Protein AF-A0A915NDX2-F1 (afdb_monomer_lite)

Foldseek 3Di:
DDDPDDDPVVVVVVVVLQVVQKDKDWDQDQQQAIKIWIWGWDPPPPIDTDTDPVDMDRQDRDPPPPVGGYHDDDDADVVGDPPRDDDD

Secondary structure (DSSP, 8-state):
---TT--HHHHHHHHHHHHHTEEEEEEEETTTEEEEEEEEE-TTTT--EEEEEEEEEE----TT-TT----------TT--TTT----

Sequence (88 aa):
MYKQGRPLFDLFSDLMRRAINSYLKIFYNFSEGSTMLQLDVDIDNGGGLCVNKEFRIDFDKSEYLPNGPYLAHEMRYPGGDCTSDIWL

Structure (mmCIF, N/CA/C/O backbone):
data_AF-A0A915NDX2-F1
#
_entry.id   AF-A0A915NDX2-F1
#
loop_
_atom_site.group_PD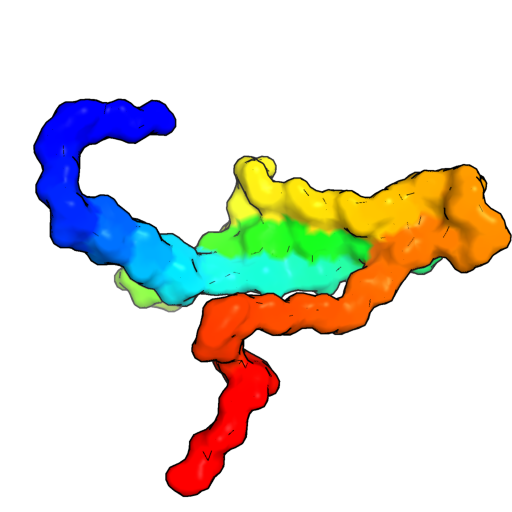B
_atom_site.id
_atom_site.type_symbol
_atom_site.label_atom_id
_atom_site.label_alt_id
_atom_site.label_comp_id
_atom_site.label_asym_id
_atom_site.label_entity_id
_atom_site.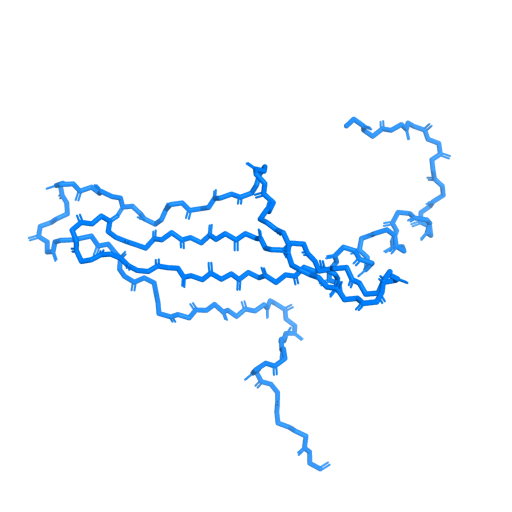label_seq_id
_atom_site.pdbx_PDB_ins_code
_atom_site.Cartn_x
_atom_site.Cartn_y
_atom_site.Cartn_z
_atom_site.occupancy
_atom_site.B_iso_or_equiv
_atom_site.auth_seq_id
_atom_site.auth_comp_id
_atom_site.auth_asym_id
_atom_site.auth_atom_id
_atom_site.pdbx_PDB_model_num
ATOM 1 N N . MET A 1 1 ? -11.006 1.306 -19.454 1.00 39.47 1 MET A N 1
ATOM 2 C CA . MET A 1 1 ? -11.740 1.129 -20.729 1.00 39.47 1 MET A CA 1
ATOM 3 C C . MET A 1 1 ? -10.824 0.412 -21.727 1.00 39.47 1 MET A C 1
ATOM 5 O O . MET A 1 1 ? -9.882 1.020 -22.227 1.00 39.47 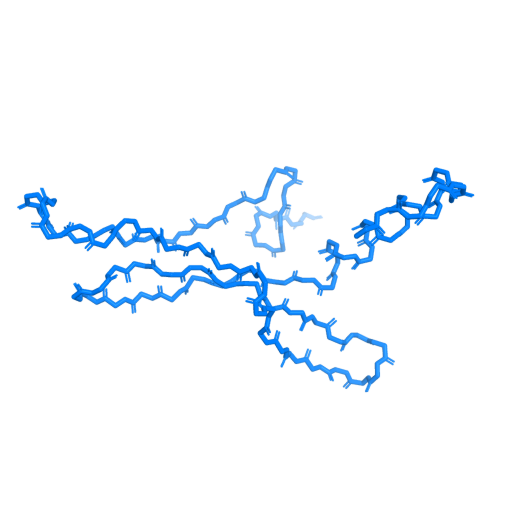1 MET A O 1
ATOM 9 N N . TYR A 1 2 ? -11.005 -0.897 -21.938 1.00 43.72 2 TYR A N 1
ATOM 10 C CA . TYR A 1 2 ? -10.221 -1.671 -22.911 1.00 43.72 2 TYR A CA 1
ATOM 11 C C . TYR A 1 2 ? -10.629 -1.245 -24.329 1.00 43.72 2 TYR A C 1
ATOM 13 O O . TYR A 1 2 ? -11.767 -1.453 -24.736 1.00 43.72 2 TYR A O 1
ATOM 21 N N . LYS A 1 3 ? -9.721 -0.599 -25.069 1.00 48.50 3 LYS A N 1
ATOM 22 C CA . LYS A 1 3 ? -9.931 -0.297 -26.493 1.00 48.50 3 LYS A CA 1
ATOM 23 C C . LYS A 1 3 ? -9.783 -1.603 -27.276 1.00 48.50 3 LYS A C 1
ATOM 25 O O . LYS A 1 3 ? -8.718 -2.214 -27.208 1.00 48.50 3 LYS A O 1
ATOM 30 N N . GLN A 1 4 ? -10.841 -2.033 -27.964 1.00 50.75 4 GLN A N 1
ATOM 31 C CA . GLN A 1 4 ? -10.796 -3.190 -28.858 1.00 50.75 4 GLN A CA 1
ATOM 32 C C . GLN A 1 4 ? -9.701 -2.999 -29.920 1.00 50.75 4 GLN A C 1
ATOM 34 O O . GLN A 1 4 ? -9.601 -1.920 -30.501 1.00 50.75 4 GLN A O 1
ATOM 39 N N . GLY A 1 5 ? -8.884 -4.035 -30.148 1.00 66.19 5 GLY A N 1
ATOM 40 C CA . GLY A 1 5 ? -7.895 -4.075 -31.235 1.00 66.19 5 GLY A CA 1
ATOM 41 C C . GLY A 1 5 ? -6.416 -4.147 -30.834 1.00 66.19 5 GLY A C 1
ATOM 42 O O . GLY A 1 5 ? -5.570 -4.068 -31.718 1.00 66.19 5 GLY A O 1
ATOM 43 N N . ARG A 1 6 ? -6.065 -4.300 -29.549 1.00 67.00 6 ARG A N 1
ATOM 44 C CA . ARG A 1 6 ? -4.652 -4.471 -29.156 1.00 67.00 6 ARG A CA 1
ATOM 45 C C . ARG A 1 6 ? -4.190 -5.926 -29.356 1.00 67.00 6 ARG A C 1
ATOM 47 O O . ARG A 1 6 ? -4.906 -6.823 -28.905 1.00 67.00 6 ARG A O 1
ATOM 54 N N . PRO A 1 7 ? -3.025 -6.174 -29.984 1.00 81.50 7 PRO A N 1
ATOM 55 C CA . PRO A 1 7 ? -2.400 -7.494 -30.044 1.00 81.50 7 PRO A CA 1
ATOM 56 C C . PRO A 1 7 ? -2.246 -8.121 -28.652 1.00 81.50 7 PRO A C 1
ATOM 58 O O . PRO A 1 7 ? -1.935 -7.431 -27.682 1.00 81.50 7 PRO A O 1
ATOM 61 N N . LEU A 1 8 ? -2.415 -9.445 -28.550 1.00 77.44 8 LEU A N 1
ATOM 62 C CA . LEU A 1 8 ? -2.269 -10.191 -27.290 1.00 77.44 8 LEU A CA 1
ATOM 63 C C . LEU A 1 8 ? -0.891 -9.975 -26.636 1.00 77.44 8 LEU A C 1
ATOM 65 O O . LEU A 1 8 ? -0.790 -9.907 -25.414 1.00 77.44 8 LEU A O 1
ATOM 69 N N . PHE A 1 9 ? 0.152 -9.824 -27.456 1.00 78.12 9 PHE A N 1
ATOM 70 C CA . PHE A 1 9 ? 1.512 -9.539 -27.003 1.00 78.12 9 PHE A CA 1
ATOM 71 C C . PHE A 1 9 ? 1.615 -8.198 -26.264 1.00 78.12 9 PHE A C 1
ATOM 73 O O . PHE A 1 9 ? 2.234 -8.131 -25.205 1.00 78.12 9 PHE A O 1
ATOM 80 N N . ASP A 1 10 ? 0.949 -7.158 -26.763 1.00 78.44 10 ASP A N 1
ATOM 81 C CA . ASP A 1 10 ? 0.978 -5.829 -26.149 1.00 78.44 10 ASP A CA 1
ATOM 82 C C . ASP A 1 10 ? 0.244 -5.832 -24.807 1.00 78.44 10 ASP A C 1
ATOM 84 O O . ASP A 1 10 ? 0.709 -5.237 -23.839 1.00 78.44 10 ASP A O 1
ATOM 88 N N . LEU A 1 11 ? -0.869 -6.568 -24.714 1.00 75.62 11 LEU A N 1
ATOM 89 C CA . LEU A 1 11 ? -1.588 -6.744 -23.453 1.00 75.62 11 LEU A CA 1
ATOM 90 C C . LEU A 1 11 ? -0.739 -7.493 -22.418 1.00 75.62 11 LEU A C 1
ATOM 92 O O . LEU A 1 11 ? -0.722 -7.113 -21.249 1.00 75.62 11 LEU A O 1
ATOM 96 N N . PHE A 1 12 ? -0.039 -8.545 -22.844 1.00 77.50 12 PHE A N 1
ATOM 97 C CA . PHE A 1 12 ? 0.861 -9.295 -21.974 1.00 77.50 12 PHE A CA 1
ATOM 98 C C . PHE A 1 12 ? 2.036 -8.427 -21.508 1.00 77.50 12 PHE A C 1
ATOM 100 O O . PHE A 1 12 ? 2.325 -8.385 -20.316 1.00 77.50 12 PHE A O 1
ATOM 107 N N . SER A 1 13 ? 2.664 -7.677 -22.416 1.00 76.94 13 SER A N 1
ATOM 108 C CA . SER A 1 13 ? 3.735 -6.731 -22.086 1.00 76.94 13 SER A CA 1
ATOM 109 C C . SER A 1 13 ? 3.265 -5.656 -21.100 1.00 76.94 13 SER A C 1
ATOM 111 O O . SER A 1 13 ? 3.943 -5.401 -20.107 1.00 76.94 13 SER A O 1
ATOM 113 N N . ASP A 1 14 ? 2.088 -5.062 -21.314 1.00 79.31 14 ASP A N 1
ATOM 114 C CA . ASP A 1 14 ? 1.498 -4.083 -20.393 1.00 79.31 14 ASP A CA 1
ATOM 115 C C . ASP A 1 14 ? 1.216 -4.695 -19.012 1.00 79.31 14 ASP A C 1
ATOM 117 O O . ASP A 1 14 ? 1.476 -4.063 -17.986 1.00 79.31 14 ASP A O 1
ATOM 121 N N . LEU A 1 15 ? 0.699 -5.927 -18.969 1.00 74.00 15 LEU A N 1
ATOM 122 C CA . LEU A 1 15 ? 0.437 -6.645 -17.722 1.00 74.00 15 LEU A CA 1
ATOM 123 C C . LEU A 1 15 ? 1.737 -6.923 -16.960 1.00 74.00 15 LEU A C 1
ATOM 125 O O . LEU A 1 15 ? 1.811 -6.653 -15.763 1.00 74.00 15 LEU A O 1
ATOM 129 N N . MET A 1 16 ? 2.766 -7.406 -17.655 1.00 76.25 16 MET A N 1
ATOM 130 C CA . MET A 1 16 ? 4.076 -7.681 -17.066 1.00 76.25 16 MET A CA 1
ATOM 131 C C . MET A 1 16 ? 4.747 -6.402 -16.569 1.00 76.25 16 MET A C 1
ATOM 133 O O . MET A 1 16 ? 5.270 -6.381 -15.459 1.00 76.25 16 MET A O 1
ATOM 137 N N . ARG A 1 17 ? 4.665 -5.305 -17.330 1.00 76.50 17 ARG A N 1
ATOM 138 C CA . ARG A 1 17 ? 5.152 -3.991 -16.884 1.00 76.50 17 ARG A CA 1
ATOM 139 C C . ARG A 1 17 ? 4.446 -3.528 -15.616 1.00 76.50 17 ARG A C 1
ATOM 141 O O . ARG A 1 17 ? 5.108 -3.075 -14.695 1.00 76.50 17 ARG A O 1
ATOM 148 N N . ARG A 1 18 ? 3.121 -3.680 -15.526 1.00 72.69 18 ARG A N 1
ATOM 149 C CA . ARG A 1 18 ? 2.367 -3.349 -14.302 1.00 72.69 18 ARG A CA 1
ATOM 150 C C . ARG A 1 18 ? 2.751 -4.232 -13.118 1.00 72.69 18 ARG A C 1
ATOM 152 O O . ARG A 1 18 ? 2.822 -3.736 -11.999 1.00 72.69 18 ARG A O 1
ATOM 159 N N . ALA A 1 19 ? 2.988 -5.519 -13.356 1.00 73.62 19 ALA A N 1
ATOM 160 C CA . ALA A 1 19 ? 3.413 -6.443 -12.311 1.00 73.62 19 ALA A CA 1
ATOM 161 C C . ALA A 1 19 ? 4.795 -6.066 -11.756 1.00 73.62 19 ALA A C 1
ATOM 163 O O . ALA A 1 19 ? 4.978 -6.057 -10.546 1.00 73.62 19 ALA A O 1
ATOM 164 N N . ILE A 1 20 ? 5.736 -5.694 -12.628 1.00 75.81 20 ILE A N 1
ATOM 165 C CA . ILE A 1 20 ? 7.092 -5.279 -12.237 1.00 75.81 20 ILE A CA 1
ATOM 166 C C . ILE A 1 20 ? 7.082 -3.900 -11.558 1.00 75.81 20 ILE A C 1
ATOM 168 O O . ILE A 1 20 ? 7.797 -3.684 -10.584 1.00 75.81 20 ILE A O 1
ATOM 172 N N . ASN A 1 21 ? 6.245 -2.980 -12.040 1.00 85.12 21 ASN A N 1
ATOM 173 C CA . ASN A 1 21 ? 6.222 -1.584 -11.596 1.00 85.12 21 ASN A CA 1
ATOM 174 C C . ASN A 1 21 ? 5.196 -1.319 -10.493 1.00 85.12 21 ASN A C 1
ATOM 176 O O . ASN A 1 21 ? 4.704 -0.198 -10.367 1.00 85.12 21 ASN A O 1
ATOM 180 N N . SER A 1 22 ? 4.831 -2.329 -9.706 1.00 85.44 22 SER A N 1
ATOM 181 C CA . SER A 1 22 ? 3.953 -2.105 -8.566 1.00 85.44 22 SER A CA 1
ATOM 182 C C . SER A 1 22 ? 4.373 -2.876 -7.328 1.00 85.44 22 SER A C 1
ATOM 184 O O . SER A 1 22 ? 4.900 -3.982 -7.394 1.00 85.44 22 SER A O 1
ATOM 186 N N . TYR A 1 23 ? 4.133 -2.259 -6.178 1.00 88.62 23 TYR A N 1
ATOM 187 C CA . TYR A 1 23 ? 4.457 -2.803 -4.870 1.00 88.62 23 TYR A CA 1
ATOM 188 C C . TYR A 1 23 ? 3.253 -2.650 -3.951 1.00 88.62 23 TYR A C 1
ATOM 190 O O . TYR A 1 23 ? 2.733 -1.550 -3.775 1.00 88.62 23 TYR A O 1
ATOM 198 N N . LEU A 1 24 ? 2.794 -3.742 -3.349 1.00 91.44 24 LEU A N 1
ATOM 199 C CA . LEU A 1 24 ? 1.740 -3.681 -2.343 1.00 91.44 24 LEU A CA 1
ATOM 200 C C . LEU A 1 24 ? 2.358 -3.494 -0.957 1.00 91.44 24 LEU A C 1
ATOM 202 O O . LEU A 1 24 ? 3.310 -4.177 -0.580 1.00 91.44 24 LEU A O 1
ATOM 206 N N . LYS A 1 25 ? 1.782 -2.581 -0.174 1.00 92.19 25 LYS A N 1
ATOM 207 C CA . LYS A 1 25 ? 2.179 -2.338 1.213 1.00 92.19 25 LYS A CA 1
ATOM 208 C C . LYS A 1 25 ? 0.980 -2.407 2.137 1.00 92.19 25 LYS A C 1
ATOM 210 O O . LYS A 1 25 ? -0.033 -1.758 1.892 1.00 92.19 25 LYS A O 1
ATOM 215 N N . ILE A 1 26 ? 1.142 -3.141 3.234 1.00 92.81 26 ILE A N 1
ATOM 216 C CA . ILE A 1 26 ? 0.191 -3.173 4.343 1.00 92.81 26 ILE A CA 1
ATOM 217 C C . ILE A 1 26 ? 0.601 -2.121 5.379 1.00 92.81 26 ILE A C 1
ATOM 219 O O . ILE A 1 26 ? 1.755 -2.067 5.809 1.00 92.81 26 ILE A O 1
ATOM 223 N N . PHE A 1 27 ? -0.366 -1.306 5.779 1.00 91.62 27 PHE A N 1
ATOM 224 C CA . PHE A 1 27 ? -0.318 -0.388 6.907 1.00 91.62 27 PHE A CA 1
ATOM 225 C C . PHE A 1 27 ? -1.228 -0.931 8.006 1.00 91.62 27 PHE A C 1
ATOM 227 O O . PHE A 1 27 ? -2.290 -1.476 7.709 1.00 91.62 27 PHE A O 1
ATOM 234 N N . TYR A 1 28 ? -0.819 -0.797 9.265 1.00 88.75 28 TYR A N 1
ATOM 235 C CA . TYR A 1 28 ? -1.604 -1.247 10.411 1.00 88.75 28 TYR A CA 1
ATOM 236 C C . TYR A 1 28 ? -1.941 -0.075 11.327 1.00 88.75 28 TYR A C 1
ATOM 238 O O . TYR A 1 28 ? -1.119 0.810 11.566 1.00 88.75 28 TYR A O 1
ATOM 246 N N . ASN A 1 29 ? -3.156 -0.101 11.859 1.00 86.69 29 ASN A N 1
ATOM 247 C CA . ASN A 1 29 ? -3.629 0.781 12.908 1.00 86.69 29 ASN A CA 1
ATOM 248 C C . ASN A 1 29 ? -4.359 -0.080 13.949 1.00 86.69 29 ASN A C 1
ATOM 250 O O . ASN A 1 29 ? -5.230 -0.874 13.606 1.00 86.69 29 ASN A O 1
ATOM 254 N N . PHE A 1 30 ? -4.007 0.066 15.226 1.00 82.19 30 PHE A N 1
ATOM 255 C CA . PHE A 1 30 ? -4.585 -0.746 16.300 1.00 82.19 30 PHE A CA 1
ATOM 256 C C . PHE A 1 30 ? -6.092 -0.545 16.486 1.00 82.19 30 PHE A C 1
ATOM 258 O O . PHE A 1 30 ? -6.774 -1.483 16.885 1.00 82.19 30 PHE A O 1
ATOM 265 N N . SER A 1 31 ? -6.616 0.647 16.197 1.00 81.50 31 SER A N 1
ATOM 266 C CA . SER A 1 31 ? -8.051 0.931 16.296 1.00 81.50 31 SER A CA 1
ATOM 267 C C . SER A 1 31 ? -8.792 0.752 14.973 1.00 81.50 31 SER A C 1
ATOM 269 O O . SER A 1 31 ? -9.984 0.475 14.986 1.00 81.50 31 SER A O 1
ATOM 271 N N . GLU A 1 32 ? -8.109 0.915 13.835 1.00 82.31 32 GLU A N 1
ATOM 272 C CA . GLU A 1 32 ? -8.746 0.942 12.505 1.00 82.31 32 GLU A CA 1
ATOM 273 C C . GLU A 1 32 ? -8.429 -0.279 11.627 1.00 82.31 32 GLU A C 1
ATOM 275 O O . GLU A 1 32 ? -8.869 -0.330 10.480 1.00 82.31 32 GLU A O 1
ATOM 280 N N . GLY A 1 33 ? -7.664 -1.247 12.134 1.00 88.69 33 GLY A N 1
ATOM 281 C CA . GLY A 1 33 ? -7.261 -2.438 11.390 1.00 88.69 33 GLY A CA 1
ATOM 282 C C . GLY A 1 33 ? -6.160 -2.190 10.366 1.00 88.69 33 GLY A C 1
ATOM 283 O O . GLY A 1 33 ? -5.444 -1.183 10.397 1.00 88.69 33 GLY A O 1
ATOM 284 N N . SER A 1 34 ? -5.998 -3.146 9.455 1.00 92.31 34 SER A N 1
ATOM 285 C CA . SER A 1 34 ? -5.025 -3.053 8.371 1.00 92.31 34 SER A CA 1
ATOM 286 C C . SER A 1 34 ? -5.615 -2.481 7.086 1.00 92.31 34 SER A C 1
ATOM 288 O O . SER A 1 34 ? -6.748 -2.751 6.698 1.00 92.31 34 SER A O 1
ATOM 290 N N . THR A 1 35 ? -4.799 -1.726 6.362 1.00 93.44 35 THR A N 1
ATOM 291 C CA . THR A 1 35 ? -5.097 -1.245 5.011 1.00 93.44 35 THR A CA 1
ATOM 292 C C . THR A 1 35 ? -3.941 -1.612 4.096 1.00 93.44 35 THR A C 1
ATOM 294 O O . THR A 1 35 ? -2.788 -1.339 4.419 1.00 93.44 35 THR A O 1
ATOM 297 N N . MET A 1 36 ? -4.231 -2.216 2.950 1.00 94.75 36 MET A N 1
ATOM 298 C CA . MET A 1 36 ? -3.253 -2.455 1.896 1.00 94.75 36 MET A CA 1
ATOM 299 C C . MET A 1 36 ? -3.440 -1.452 0.767 1.00 94.75 36 MET A C 1
ATOM 301 O O . MET A 1 36 ? -4.550 -1.240 0.277 1.00 94.75 36 MET A O 1
ATOM 305 N N . LEU A 1 37 ? -2.329 -0.857 0.351 1.00 94.88 37 LEU A N 1
ATOM 306 C CA . LEU A 1 37 ? -2.249 0.074 -0.764 1.00 94.88 37 LEU A CA 1
ATOM 307 C C . LEU A 1 37 ? -1.316 -0.491 -1.827 1.00 94.88 37 LEU A C 1
ATOM 309 O O . LEU A 1 37 ? -0.334 -1.158 -1.500 1.00 94.88 37 LEU A O 1
ATOM 313 N N . GLN A 1 38 ? -1.602 -0.179 -3.087 1.00 94.25 38 GLN A N 1
ATOM 314 C CA . GLN A 1 38 ? -0.647 -0.366 -4.171 1.00 94.25 38 GLN A CA 1
ATOM 315 C C . GLN A 1 38 ? 0.147 0.923 -4.363 1.00 94.25 38 GLN A C 1
ATOM 317 O O . GLN A 1 38 ? -0.409 2.022 -4.379 1.00 94.25 38 GLN A O 1
ATOM 322 N N . LEU A 1 39 ? 1.456 0.774 -4.493 1.00 93.75 39 LEU A N 1
ATOM 323 C CA . LEU A 1 39 ? 2.375 1.817 -4.900 1.00 93.75 39 LEU A CA 1
ATOM 324 C C . LEU A 1 39 ? 2.776 1.549 -6.345 1.00 93.75 39 LEU A C 1
ATOM 326 O O . LEU A 1 39 ? 3.202 0.438 -6.663 1.00 93.75 39 LEU A O 1
ATOM 330 N N . ASP A 1 40 ? 2.651 2.563 -7.190 1.00 92.44 40 ASP A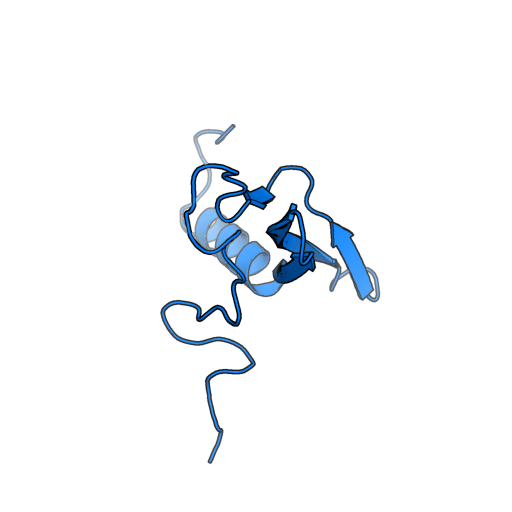 N 1
ATOM 331 C CA . ASP A 1 40 ? 3.225 2.545 -8.527 1.00 92.44 40 ASP A CA 1
ATOM 332 C C . ASP A 1 40 ? 4.699 2.956 -8.423 1.00 92.44 40 ASP A C 1
ATOM 334 O O . ASP A 1 40 ? 5.048 3.929 -7.741 1.00 92.44 40 ASP A O 1
ATOM 338 N N . VAL A 1 41 ? 5.564 2.181 -9.074 1.00 91.81 41 VAL A N 1
ATOM 339 C CA . VAL A 1 41 ? 7.017 2.356 -9.072 1.00 91.81 41 VAL A CA 1
ATOM 340 C C . VAL A 1 41 ? 7.444 2.923 -10.419 1.00 91.81 41 VAL A C 1
ATOM 342 O O . VAL A 1 41 ? 7.241 2.294 -11.458 1.00 91.81 41 VAL A O 1
ATOM 345 N N . ASP A 1 42 ? 8.062 4.102 -10.408 1.00 90.50 42 ASP A N 1
ATOM 346 C CA . ASP A 1 42 ? 8.638 4.687 -11.617 1.00 90.50 42 ASP A CA 1
ATOM 347 C C . ASP A 1 42 ? 10.089 4.235 -11.776 1.00 90.50 42 ASP A C 1
ATOM 349 O O . ASP A 1 42 ? 10.987 4.740 -11.104 1.00 90.50 42 ASP A O 1
ATOM 353 N N . ILE A 1 43 ? 10.319 3.261 -12.653 1.00 86.00 43 ILE A N 1
ATOM 354 C CA . ILE A 1 43 ? 11.666 2.764 -12.962 1.00 86.00 43 ILE A CA 1
ATOM 355 C C . ILE A 1 43 ? 12.294 3.460 -14.172 1.00 86.00 43 ILE A C 1
ATOM 357 O O . ILE A 1 43 ? 13.511 3.409 -14.340 1.00 86.00 43 ILE A O 1
ATOM 361 N N . ASP A 1 44 ? 11.483 4.114 -15.004 1.00 87.69 44 ASP A N 1
ATOM 362 C CA . ASP A 1 44 ? 11.917 4.641 -16.297 1.00 87.69 44 ASP A CA 1
ATOM 363 C C . ASP A 1 44 ? 12.447 6.080 -16.167 1.00 87.69 44 ASP A C 1
ATOM 365 O O . ASP A 1 44 ? 13.362 6.466 -16.895 1.00 87.69 44 ASP A O 1
ATOM 369 N N . ASN A 1 45 ? 11.931 6.870 -15.215 1.00 88.75 45 ASN A N 1
ATOM 370 C CA . ASN A 1 45 ? 12.275 8.292 -15.066 1.00 88.75 45 ASN A CA 1
ATOM 371 C C . ASN A 1 45 ? 13.207 8.596 -13.880 1.00 88.75 45 ASN A C 1
ATOM 373 O O . ASN A 1 45 ? 13.200 9.704 -13.343 1.00 88.75 45 ASN A O 1
ATOM 377 N N . GLY A 1 46 ? 14.042 7.633 -13.482 1.00 80.44 46 GLY A N 1
ATOM 378 C CA . GLY A 1 46 ? 15.059 7.836 -12.442 1.00 80.44 46 GLY A CA 1
ATOM 379 C C . GLY A 1 46 ? 14.610 7.510 -11.016 1.00 80.44 46 GLY A C 1
ATOM 380 O O . GLY A 1 46 ? 15.286 7.907 -10.067 1.00 80.44 46 GLY A O 1
ATOM 381 N N . GLY A 1 47 ? 13.519 6.756 -10.856 1.00 85.31 47 GLY A N 1
ATOM 382 C CA . GLY A 1 47 ? 13.016 6.313 -9.558 1.00 85.31 47 GLY A CA 1
ATOM 383 C C . GLY A 1 47 ? 11.797 7.103 -9.083 1.00 85.31 47 GLY A C 1
ATOM 384 O O . GLY A 1 47 ? 11.585 8.256 -9.449 1.00 85.31 47 GLY A O 1
ATOM 385 N N . GLY A 1 48 ? 11.006 6.493 -8.205 1.00 90.69 48 GLY A N 1
ATOM 386 C CA . GLY A 1 48 ? 9.878 7.157 -7.562 1.00 90.69 48 GLY A CA 1
ATOM 387 C C . GLY A 1 48 ? 8.836 6.168 -7.066 1.00 90.69 48 GLY A C 1
ATOM 388 O O . GLY A 1 48 ? 8.735 5.050 -7.566 1.00 90.69 48 GLY A O 1
ATOM 389 N N . LEU A 1 49 ? 8.061 6.599 -6.072 1.00 93.25 49 LEU A N 1
ATOM 390 C CA . LEU A 1 49 ? 6.908 5.868 -5.560 1.00 93.25 49 LEU A CA 1
ATOM 391 C C . LEU A 1 49 ? 5.728 6.826 -5.465 1.00 93.25 49 LEU A C 1
ATOM 393 O O . LEU A 1 49 ? 5.843 7.898 -4.866 1.00 93.25 49 LEU A O 1
ATOM 397 N N . CYS A 1 50 ? 4.584 6.428 -6.005 1.00 93.81 50 CYS A N 1
ATOM 398 C CA . CYS A 1 50 ? 3.329 7.130 -5.784 1.00 93.81 50 CYS A CA 1
ATOM 399 C C . CYS A 1 50 ? 2.223 6.149 -5.394 1.00 93.81 50 CYS A C 1
ATOM 401 O O . CYS A 1 50 ? 2.251 4.974 -5.743 1.00 93.81 50 CYS A O 1
ATOM 403 N N . VAL A 1 51 ? 1.260 6.619 -4.602 1.00 94.31 51 VAL A N 1
ATOM 404 C CA . VAL A 1 51 ? 0.130 5.784 -4.181 1.00 94.31 51 VAL A CA 1
ATOM 405 C C . VAL A 1 51 ? -0.855 5.671 -5.340 1.00 94.31 51 VAL A C 1
ATOM 407 O O . VAL A 1 51 ? -1.366 6.695 -5.807 1.00 94.31 51 VAL A O 1
ATOM 410 N N . ASN A 1 52 ? -1.176 4.443 -5.748 1.00 94.12 52 ASN A N 1
ATOM 411 C CA . ASN A 1 52 ? -2.267 4.188 -6.676 1.00 94.12 52 ASN A CA 1
ATOM 412 C C . ASN A 1 52 ? -3.603 4.430 -5.958 1.00 94.12 52 ASN A C 1
ATOM 414 O O . ASN A 1 52 ? -4.031 3.650 -5.108 1.00 94.12 52 ASN A O 1
ATOM 418 N N . LYS A 1 53 ? -4.282 5.523 -6.312 1.00 94.12 53 LYS A N 1
ATOM 419 C CA . LYS A 1 53 ? -5.551 5.934 -5.686 1.00 94.12 53 LYS A CA 1
ATOM 420 C C . LYS A 1 53 ? -6.736 5.041 -6.060 1.00 94.12 53 LYS A C 1
ATOM 422 O O . LYS A 1 53 ? -7.756 5.092 -5.382 1.00 94.12 53 LYS A O 1
ATOM 427 N N . GLU A 1 54 ? -6.593 4.225 -7.101 1.00 94.31 54 GLU A N 1
ATOM 428 C CA . GLU A 1 54 ? -7.633 3.312 -7.584 1.00 94.31 54 GLU A CA 1
ATOM 429 C C . GLU A 1 54 ? -7.569 1.938 -6.903 1.00 94.31 54 GLU A C 1
ATOM 431 O O . GLU A 1 54 ? -8.493 1.138 -7.044 1.00 94.31 54 GLU A O 1
ATOM 436 N N . PHE A 1 55 ? -6.487 1.642 -6.172 1.00 92.38 55 PHE A N 1
ATOM 437 C CA . PHE A 1 55 ? -6.306 0.362 -5.497 1.00 92.38 55 PHE A CA 1
ATOM 438 C C . PHE A 1 55 ? -6.102 0.545 -3.996 1.00 92.38 55 PHE A C 1
ATOM 440 O O . PHE A 1 55 ? -5.065 1.015 -3.521 1.00 92.38 55 PHE A O 1
ATOM 447 N N . ARG A 1 56 ? -7.094 0.087 -3.237 1.00 92.62 56 ARG A N 1
ATOM 448 C CA . ARG A 1 56 ? -7.050 0.011 -1.782 1.00 92.62 56 ARG A CA 1
ATOM 449 C C . ARG A 1 56 ? -7.856 -1.189 -1.318 1.00 92.62 56 ARG A C 1
ATOM 451 O O . ARG A 1 56 ? -8.976 -1.397 -1.778 1.00 92.62 56 ARG A O 1
ATOM 458 N N . ILE A 1 57 ? -7.299 -1.931 -0.371 1.00 91.62 57 ILE A N 1
ATOM 459 C CA . ILE A 1 57 ? -8.001 -2.990 0.347 1.00 91.62 57 ILE A CA 1
ATOM 460 C C . ILE A 1 57 ? -8.018 -2.607 1.821 1.00 91.62 57 ILE A C 1
ATOM 462 O O . ILE A 1 57 ? -6.967 -2.458 2.440 1.00 91.62 57 ILE A O 1
ATOM 466 N N . ASP A 1 58 ? -9.212 -2.454 2.380 1.00 90.56 58 ASP A N 1
ATOM 467 C CA . ASP A 1 58 ? -9.396 -2.368 3.824 1.00 90.56 58 ASP A CA 1
ATOM 468 C C . ASP A 1 58 ? -9.660 -3.783 4.349 1.00 90.56 58 ASP A C 1
ATOM 470 O O . ASP A 1 58 ? -10.633 -4.426 3.952 1.00 90.56 58 ASP A O 1
ATOM 474 N N . PHE A 1 59 ? -8.781 -4.279 5.219 1.00 87.06 59 PHE A N 1
ATOM 475 C CA . PHE A 1 59 ? -9.057 -5.494 5.978 1.00 87.06 59 PHE A CA 1
ATOM 476 C C . PHE A 1 59 ? -10.030 -5.117 7.090 1.00 87.06 59 PHE A C 1
ATOM 478 O O . PHE A 1 59 ? -9.794 -4.131 7.785 1.00 87.06 59 PHE A O 1
ATOM 485 N N . ASP A 1 60 ? -11.137 -5.856 7.176 1.00 73.88 60 ASP A N 1
ATOM 486 C CA . ASP A 1 60 ? -12.370 -5.485 7.878 1.00 73.88 60 ASP A CA 1
ATOM 487 C C . ASP A 1 60 ? -12.160 -4.627 9.145 1.00 73.88 60 ASP A C 1
ATOM 489 O O . ASP A 1 60 ? -11.425 -4.995 10.067 1.00 73.88 60 ASP A O 1
ATOM 493 N N . LYS A 1 61 ? -12.837 -3.472 9.163 1.00 65.69 61 LYS A N 1
ATOM 494 C CA . LYS A 1 61 ? -12.768 -2.419 10.196 1.00 65.69 61 LYS A CA 1
ATOM 495 C C . LYS A 1 61 ? -13.922 -2.515 11.187 1.00 65.69 61 LYS A C 1
ATOM 497 O O . LYS A 1 61 ? -14.415 -1.512 11.698 1.00 65.69 61 LYS A O 1
ATOM 502 N N . SER A 1 62 ? -14.431 -3.719 11.369 1.00 62.47 62 SER A N 1
ATOM 503 C CA . SER A 1 62 ? -15.704 -3.928 12.026 1.00 62.47 62 SER A CA 1
ATOM 504 C C . SER A 1 62 ? -15.567 -3.843 13.548 1.00 62.47 62 SER A C 1
ATOM 506 O O . SER A 1 62 ? -14.924 -4.674 14.187 1.00 62.47 62 SER A O 1
ATOM 508 N N . GLU A 1 63 ? -16.252 -2.859 14.135 1.00 64.56 63 GLU A N 1
ATOM 509 C CA . GLU A 1 63 ? -16.586 -2.782 15.568 1.00 64.56 63 GLU A CA 1
ATOM 510 C C . GLU A 1 63 ? -17.364 -4.017 16.073 1.00 64.56 63 GLU A C 1
ATOM 512 O O . GLU A 1 63 ? -17.454 -4.250 17.276 1.00 64.56 63 GLU A O 1
ATOM 517 N N . TYR A 1 64 ? -17.901 -4.831 15.154 1.00 67.00 64 TYR A N 1
ATOM 518 C CA . TYR A 1 64 ? -18.623 -6.072 15.435 1.00 67.00 64 TYR A CA 1
ATOM 519 C C . TYR A 1 64 ? -17.698 -7.291 15.552 1.00 67.00 64 TYR A C 1
ATOM 521 O O . TYR A 1 64 ? -18.176 -8.388 15.848 1.00 67.00 64 TYR A O 1
ATOM 529 N N . LEU A 1 65 ? -16.386 -7.137 15.327 1.00 76.56 65 LEU A N 1
ATOM 530 C CA . LEU A 1 65 ? -15.421 -8.194 15.612 1.00 76.56 65 LEU A CA 1
ATOM 531 C C . LEU A 1 65 ? -15.196 -8.267 17.129 1.00 76.56 65 LEU A C 1
ATOM 533 O O . LEU A 1 65 ? -14.643 -7.332 17.711 1.00 76.56 65 LEU A O 1
ATOM 537 N N . PRO A 1 66 ? -15.552 -9.385 17.791 1.00 78.81 66 PRO A N 1
ATOM 538 C CA . PRO A 1 66 ? -15.511 -9.486 19.252 1.00 78.81 66 PRO A CA 1
ATOM 539 C C . PRO A 1 66 ? -14.102 -9.325 19.846 1.00 78.81 66 PRO A C 1
ATOM 541 O O . PRO A 1 66 ? -13.975 -9.091 21.043 1.00 78.81 66 PRO A O 1
ATOM 544 N N . ASN A 1 67 ? -13.055 -9.428 19.017 1.00 80.88 67 ASN A N 1
ATOM 545 C CA . ASN A 1 67 ? -11.649 -9.366 19.422 1.00 80.88 67 ASN A CA 1
ATOM 546 C C . ASN A 1 67 ? -10.869 -8.211 18.761 1.00 80.88 67 ASN A C 1
ATOM 548 O O . ASN A 1 67 ? -9.639 -8.239 18.749 1.00 80.88 67 ASN A O 1
ATOM 552 N N . GLY A 1 68 ? -11.562 -7.207 18.215 1.00 80.19 68 GLY A N 1
ATOM 553 C CA . GLY A 1 68 ? -10.934 -6.080 17.520 1.00 80.19 68 GLY A CA 1
ATOM 554 C C . GLY A 1 68 ? -10.640 -6.345 16.035 1.00 80.19 68 G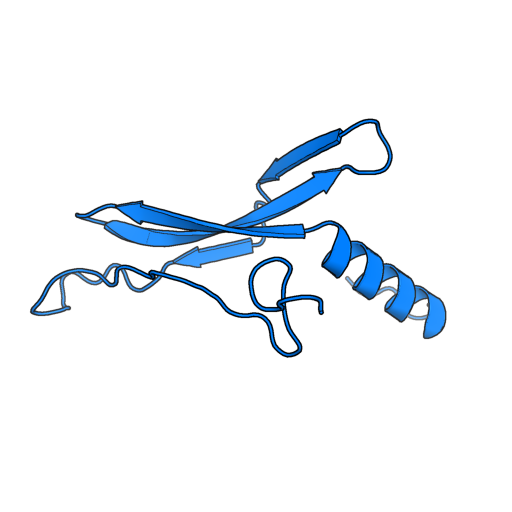LY A C 1
ATOM 555 O O . GLY A 1 68 ? -10.979 -7.411 15.513 1.00 80.19 68 GLY A O 1
ATOM 556 N N . PRO A 1 69 ? -10.056 -5.358 15.331 1.00 86.44 69 PRO A N 1
ATOM 557 C CA . PRO A 1 69 ? -9.937 -5.382 13.878 1.00 86.44 69 PRO A CA 1
ATOM 558 C C . PRO A 1 69 ? -8.849 -6.348 13.394 1.00 86.44 69 PRO A C 1
ATOM 560 O O . PRO A 1 69 ? -7.900 -6.666 14.116 1.00 86.44 69 PRO A O 1
ATOM 563 N N . TYR A 1 70 ? -8.941 -6.786 12.136 1.00 87.19 70 TYR A N 1
ATOM 564 C CA . TYR A 1 70 ? -7.915 -7.655 11.563 1.00 87.19 70 TYR A CA 1
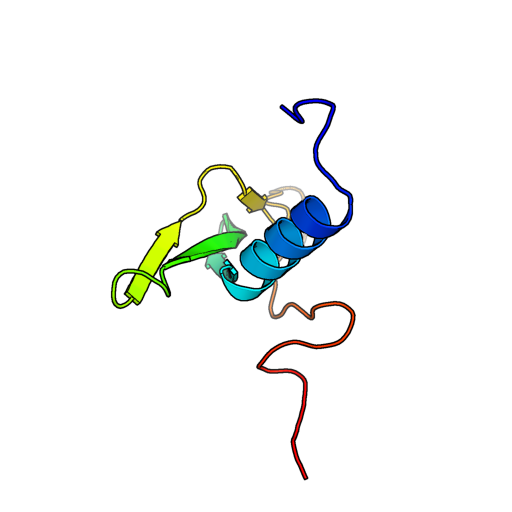ATOM 565 C C . TYR A 1 70 ? -6.619 -6.892 11.279 1.00 87.19 70 TYR A C 1
ATOM 567 O O . TYR A 1 70 ? -6.609 -5.867 10.593 1.00 87.19 70 TYR A O 1
ATOM 575 N N . LEU A 1 71 ? -5.512 -7.456 11.764 1.00 89.06 71 LEU A N 1
ATOM 576 C CA . LEU A 1 71 ? -4.158 -6.974 11.516 1.00 89.06 71 LEU A CA 1
ATOM 577 C C . LEU A 1 71 ? -3.462 -7.921 10.538 1.00 89.06 71 LEU A C 1
ATOM 579 O O . LEU A 1 71 ? -2.962 -8.981 10.916 1.00 89.06 71 LEU A O 1
ATOM 583 N N . ALA A 1 72 ? -3.467 -7.552 9.261 1.00 90.00 72 ALA A N 1
ATOM 584 C CA . ALA A 1 72 ? -2.778 -8.305 8.227 1.00 90.00 72 ALA A CA 1
ATOM 585 C C . ALA A 1 72 ? -1.259 -8.206 8.440 1.00 90.00 72 ALA A C 1
ATOM 587 O O . ALA A 1 72 ? -0.710 -7.113 8.586 1.00 90.00 72 ALA A O 1
ATOM 588 N N . HIS A 1 73 ? -0.591 -9.359 8.471 1.00 87.75 73 HIS A N 1
ATOM 589 C CA . HIS A 1 73 ? 0.831 -9.457 8.805 1.00 87.75 73 HIS A CA 1
ATOM 590 C C . HIS A 1 73 ? 1.722 -9.500 7.558 1.00 87.75 73 HIS A C 1
ATOM 592 O O . HIS A 1 73 ? 2.749 -8.830 7.492 1.00 87.75 73 HIS A O 1
ATOM 598 N N . GLU A 1 74 ? 1.331 -10.291 6.561 1.00 89.19 74 GLU A N 1
ATOM 599 C CA . GLU A 1 74 ? 2.116 -10.532 5.355 1.00 89.19 74 GLU A CA 1
ATOM 600 C C . GLU A 1 74 ? 1.192 -10.881 4.184 1.00 89.19 74 GLU A C 1
ATOM 602 O O . GLU A 1 74 ? 0.031 -11.252 4.365 1.00 89.19 74 GLU A O 1
ATOM 607 N N . MET A 1 75 ? 1.723 -10.760 2.975 1.00 88.62 75 MET A N 1
ATOM 608 C CA . MET A 1 75 ? 1.090 -11.150 1.724 1.00 88.62 75 MET A CA 1
ATOM 609 C C . MET A 1 75 ? 2.090 -11.960 0.901 1.00 88.62 75 MET A C 1
ATOM 611 O O . MET A 1 75 ? 3.284 -11.685 0.953 1.00 88.62 75 MET A O 1
ATOM 615 N N . ARG A 1 76 ? 1.596 -12.942 0.146 1.00 88.75 76 ARG A N 1
ATOM 616 C CA . ARG A 1 76 ? 2.407 -13.771 -0.751 1.00 88.75 76 ARG A CA 1
ATOM 617 C C . ARG A 1 76 ? 1.783 -13.786 -2.128 1.00 88.75 76 ARG A C 1
ATOM 619 O O . ARG A 1 76 ? 0.592 -14.080 -2.258 1.00 88.75 76 ARG A O 1
ATOM 626 N N . TYR A 1 77 ? 2.576 -13.466 -3.142 1.00 85.44 77 TYR A N 1
ATOM 627 C CA . TYR A 1 77 ? 2.088 -13.517 -4.514 1.00 85.44 77 TYR A CA 1
ATOM 628 C C . TYR A 1 77 ? 2.048 -14.965 -5.020 1.00 85.44 77 TYR A C 1
ATOM 630 O O . TYR A 1 77 ? 2.963 -15.749 -4.744 1.00 85.44 77 TYR A O 1
ATOM 638 N N . PRO A 1 78 ? 1.013 -15.349 -5.790 1.00 84.38 78 PRO A N 1
ATOM 639 C CA . PRO A 1 78 ? 1.029 -16.616 -6.506 1.00 84.38 78 PRO A CA 1
ATOM 640 C C . PRO A 1 78 ? 2.248 -16.682 -7.433 1.00 84.38 78 PRO A C 1
ATOM 642 O O . PRO A 1 78 ? 2.425 -15.811 -8.280 1.00 84.38 78 PRO A O 1
ATOM 645 N N . GLY A 1 79 ? 3.072 -17.720 -7.285 1.00 86.06 79 GLY A N 1
ATOM 646 C CA . GLY A 1 79 ? 4.292 -17.893 -8.084 1.00 86.06 79 GLY A CA 1
ATOM 647 C C . GLY A 1 79 ? 5.546 -17.212 -7.527 1.00 86.06 79 GLY A C 1
ATOM 648 O O . GLY A 1 79 ? 6.590 -17.333 -8.158 1.00 86.06 79 GLY A O 1
ATOM 649 N N . GLY A 1 80 ? 5.459 -16.567 -6.360 1.00 86.44 80 GLY A N 1
ATOM 650 C CA . GLY A 1 80 ? 6.599 -15.968 -5.667 1.00 86.44 80 GLY A CA 1
ATOM 651 C C . GLY A 1 80 ? 6.666 -14.444 -5.784 1.00 86.44 80 GLY A C 1
ATOM 652 O O . GLY A 1 80 ? 6.047 -13.823 -6.648 1.00 86.44 80 GLY A O 1
ATOM 653 N N . ASP A 1 81 ? 7.409 -13.843 -4.867 1.00 86.44 81 ASP A N 1
ATOM 654 C CA . ASP A 1 81 ? 7.701 -12.424 -4.755 1.00 86.44 81 ASP A CA 1
ATOM 655 C C . ASP A 1 81 ? 9.146 -12.205 -4.295 1.00 86.44 81 ASP A C 1
ATOM 657 O O . ASP A 1 81 ? 9.866 -13.136 -3.939 1.00 86.44 81 ASP A O 1
ATOM 661 N N . CYS A 1 82 ? 9.600 -10.951 -4.298 1.00 86.06 82 CYS A N 1
ATOM 662 C CA . CYS A 1 82 ? 10.987 -10.615 -3.973 1.00 86.06 82 CYS A CA 1
ATOM 663 C C . CYS A 1 82 ? 11.402 -10.933 -2.522 1.00 86.06 82 CYS A C 1
ATOM 665 O O . CYS A 1 82 ? 12.560 -10.709 -2.170 1.00 86.06 82 CYS A O 1
ATOM 667 N N . THR A 1 83 ? 10.488 -11.448 -1.691 1.00 86.62 83 THR A N 1
ATOM 668 C CA . THR A 1 83 ? 10.749 -11.891 -0.317 1.00 86.62 83 THR A CA 1
ATOM 669 C C . THR A 1 83 ? 10.474 -13.378 -0.078 1.00 86.62 83 THR A C 1
ATOM 671 O O . THR A 1 83 ? 10.786 -13.875 1.004 1.00 86.62 83 THR A O 1
ATOM 674 N N . SER A 1 84 ? 9.915 -14.107 -1.051 1.00 85.88 84 SER A N 1
ATOM 675 C CA . SER A 1 84 ? 9.563 -15.519 -0.869 1.00 85.88 84 SER A CA 1
ATOM 676 C C . SER A 1 84 ? 10.689 -16.492 -1.187 1.00 85.88 84 SER A C 1
ATOM 678 O O . SER A 1 84 ? 10.753 -17.548 -0.556 1.00 85.88 84 SER A O 1
ATOM 680 N N . ASP A 1 85 ? 11.541 -16.164 -2.157 1.00 85.56 85 ASP A N 1
ATOM 681 C CA . ASP A 1 85 ? 12.506 -17.106 -2.723 1.00 85.56 85 ASP A CA 1
ATOM 682 C C . ASP A 1 85 ? 13.923 -16.887 -2.187 1.00 85.56 85 ASP A C 1
ATOM 684 O O . ASP A 1 85 ? 14.410 -15.762 -2.061 1.00 85.56 85 ASP A O 1
ATOM 688 N N . ILE A 1 86 ? 14.602 -17.998 -1.894 1.00 79.44 86 ILE A N 1
ATOM 689 C CA . ILE A 1 86 ? 16.022 -18.032 -1.544 1.00 79.44 86 ILE A CA 1
ATOM 690 C C . ILE A 1 86 ? 16.774 -18.588 -2.751 1.00 79.44 86 ILE A C 1
ATOM 692 O O . ILE A 1 86 ? 16.454 -19.668 -3.247 1.00 79.44 86 ILE A O 1
ATOM 696 N N . TRP A 1 87 ? 17.781 -17.852 -3.208 1.00 81.81 87 TRP A N 1
ATOM 697 C CA . TRP A 1 87 ? 18.670 -18.271 -4.289 1.00 81.81 87 TRP A CA 1
ATOM 698 C C . TRP A 1 87 ? 19.820 -19.116 -3.711 1.00 81.81 87 TRP A C 1
ATOM 700 O O . TRP A 1 87 ? 20.390 -18.734 -2.687 1.00 81.81 87 TRP A O 1
ATOM 710 N N . LEU A 1 88 ? 20.136 -20.255 -4.343 1.00 66.69 88 LEU A N 1
ATOM 711 C CA . LEU A 1 88 ? 21.273 -21.132 -4.005 1.00 66.69 88 LEU A CA 1
ATOM 712 C C . LEU A 1 88 ? 22.458 -20.898 -4.944 1.00 66.69 88 LEU A C 1
ATOM 714 O O . LEU A 1 88 ? 22.209 -20.726 -6.159 1.00 66.69 88 LEU A O 1
#

Organism: NCBI:txid298350

Radius of gyration: 17.02 Å; chains: 1; bounding box: 40×29×51 Å

pLDDT: mean 82.5, std 11.41, range [39.47, 94.88]

InterPro domains:
  IPR008826 Selenium-binding protein [PF05694] (25-88)
  IPR008826 Selenium-binding protein [PTHR23300] (25-88)